Protein AF-A0A813EUU9-F1 (afdb_monomer)

InterPro domains:
  IPR001841 Zinc finger, RING-type [PF13639] (24-67)
  IPR001841 Zinc finger, RING-type [PS50089] (25-67)
  IPR001841 Zinc finger, RING-type [SM00184] (25-66)
  IPR013083 Zinc finger, RING/FYVE/PHD-type [G3DSA:3.30.40.10] (14-97)
  IPR052788 RING-type E3 ubiquitin ligase ATL [PTHR45798] (21-70)

Solvent-accessible surface area (backbone atoms only — not comparable to full-atom values): 7156 Å² total; per-residue (Å²): 141,70,74,76,56,53,65,60,57,73,69,44,57,68,43,36,20,59,81,73,69,43,53,53,18,87,81,82,71,43,78,44,51,55,78,41,63,18,36,40,45,98,85,69,51,54,26,46,49,67,53,49,52,50,42,48,74,73,72,47,56,43,42,90,86,80,60,51,68,64,71,89,60,79,80,73,81,71,82,72,73,79,81,71,83,78,88,70,85,83,73,88,74,80,80,76,77,86,86,84,80,79,89,82,86,88,132

Secondary structure (DSSP, 8-state):
--HHHHHHHHTSPEEEHHHHT--EETTTTEEPPTTSEEEE-TTS-EEEHHHHHHHHHHS-SB-TTT--B----TT--------------------------------

Mean predicted aligned error: 14.44 Å

pLDDT: mean 71.39, std 18.21, range [38.16, 93.62]

Radius of gyration: 20.43 Å; Cα contacts (8 Å, |Δi|>4): 106; chains: 1; bounding box: 40×30×73 Å

Foldseek 3Di:
DQPVVVVLLVPADWDFCLVLVDQAAPQVRHGGDSRDTFGAAPVSDTHRSVSLSCCVRPPACADPPPRHHRDSDDPPPPPPDPPDDPPDDPDDDDPDDPDDDDDDDDD

Nearest PDB structures (foldseek):
  7bvw-assembly1_A  TM=8.629E-01  e=8.176E-06  Arabidopsis thaliana
  7bvw-assembly2_B  TM=8.932E-01  e=1.755E-05  Arabidopsis thaliana
  5zc4-assembly2_D  TM=8.426E-01  e=6.568E-05  Homo sapiens
  4v3k-assembly1_F  TM=8.364E-01  e=1.410E-04  Homo sapiens
  7ojx-assembly1_A  TM=8.102E-01  e=2.634E-04  Homo sapiens

Organism: Polarella glacialis (NCBI:txid89957)

Structure (mmCIF, N/CA/C/O backbone):
data_AF-A0A813EUU9-F1
#
_entry.id   AF-A0A813EUU9-F1
#
loop_
_atom_site.group_PDB
_atom_site.id
_atom_site.type_symbol
_atom_site.label_atom_id
_atom_site.label_alt_id
_atom_site.label_comp_id
_atom_site.label_asym_id
_atom_site.label_entity_id
_atom_site.label_seq_id
_atom_site.pdbx_PDB_ins_code
_atom_site.Cartn_x
_atom_site.Cartn_y
_atom_site.Cartn_z
_atom_site.occupancy
_atom_site.B_iso_or_equiv
_atom_site.auth_seq_id
_atom_site.auth_comp_id
_atom_site.auth_asym_id
_atom_site.auth_atom_id
_atom_site.pdbx_PDB_model_num
ATOM 1 N N . GLU A 1 1 ? 14.537 4.406 -18.763 1.00 43.50 1 GLU A N 1
ATOM 2 C CA .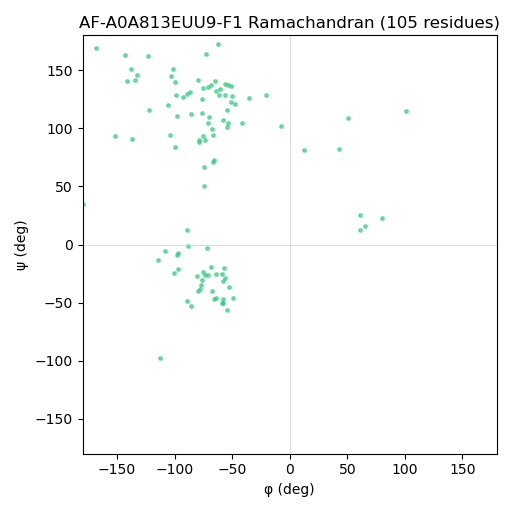 GLU A 1 1 ? 13.963 3.073 -19.055 1.00 43.50 1 GLU A CA 1
ATOM 3 C C . GLU A 1 1 ? 13.199 2.555 -17.834 1.00 43.50 1 GLU A C 1
ATOM 5 O O . GLU A 1 1 ? 13.700 2.779 -16.745 1.00 43.50 1 GLU A O 1
ATOM 10 N N . ASN A 1 2 ? 12.007 1.943 -17.982 1.00 40.53 2 ASN A N 1
ATOM 11 C CA . ASN A 1 2 ? 11.395 0.997 -17.006 1.00 40.53 2 ASN A CA 1
ATOM 12 C C . ASN A 1 2 ? 10.016 0.442 -17.464 1.00 40.53 2 ASN A C 1
ATOM 14 O O . ASN A 1 2 ? 9.120 0.203 -16.660 1.00 40.53 2 ASN A O 1
ATOM 18 N N . ALA A 1 3 ? 9.811 0.223 -18.770 1.00 48.00 3 ALA A N 1
ATOM 19 C CA . ALA A 1 3 ? 8.509 -0.209 -19.305 1.00 48.00 3 ALA A CA 1
ATOM 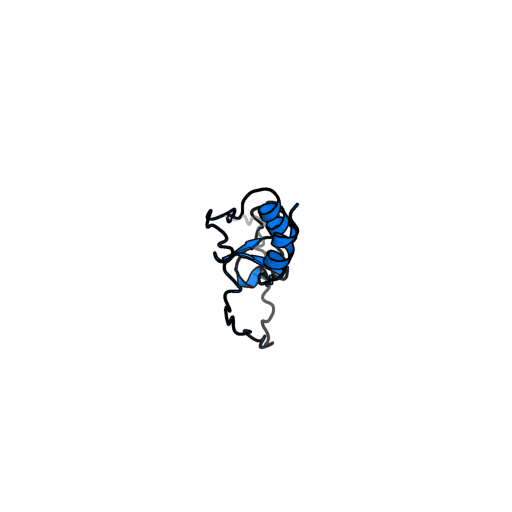20 C C . ALA A 1 3 ? 8.178 -1.695 -19.046 1.00 48.00 3 ALA A C 1
ATOM 22 O O . ALA A 1 3 ? 7.009 -2.060 -18.987 1.00 48.00 3 ALA A O 1
ATOM 23 N N . ILE A 1 4 ? 9.186 -2.551 -18.837 1.00 49.75 4 ILE A N 1
ATOM 24 C CA . ILE A 1 4 ? 8.976 -3.998 -18.630 1.00 49.75 4 ILE A CA 1
ATOM 25 C C . ILE A 1 4 ? 8.397 -4.299 -17.239 1.00 49.75 4 ILE A C 1
ATOM 27 O O . ILE A 1 4 ? 7.692 -5.288 -17.067 1.00 49.75 4 ILE A O 1
ATOM 31 N N . LEU A 1 5 ? 8.643 -3.441 -16.243 1.00 55.66 5 LEU A N 1
ATOM 32 C CA . LEU A 1 5 ? 8.138 -3.682 -14.892 1.00 55.66 5 LEU A CA 1
ATOM 33 C C . LEU A 1 5 ? 6.639 -3.370 -14.760 1.00 55.66 5 LEU A C 1
ATOM 35 O O . LEU A 1 5 ? 5.961 -4.050 -14.001 1.00 55.66 5 LEU A O 1
ATOM 39 N N . GLY A 1 6 ? 6.113 -2.405 -15.526 1.00 55.09 6 GLY A N 1
ATOM 40 C CA . GLY A 1 6 ? 4.700 -2.007 -15.463 1.00 55.09 6 GLY A CA 1
ATOM 41 C C . GLY A 1 6 ? 3.752 -3.191 -15.651 1.00 55.09 6 GLY A C 1
ATOM 42 O O . GLY A 1 6 ? 3.012 -3.526 -14.735 1.00 55.09 6 GLY A O 1
ATOM 43 N N . GLY A 1 7 ? 3.888 -3.916 -16.766 1.00 61.72 7 GLY A N 1
ATOM 44 C CA . GLY A 1 7 ? 3.011 -5.054 -17.066 1.00 61.72 7 GLY A CA 1
ATOM 45 C C . GLY A 1 7 ? 3.118 -6.228 -16.085 1.00 61.72 7 GLY A C 1
ATOM 46 O O . GLY A 1 7 ? 2.156 -6.966 -15.915 1.00 61.72 7 GLY A O 1
ATOM 47 N N . VAL A 1 8 ? 4.260 -6.398 -15.410 1.00 66.38 8 VAL A N 1
ATOM 48 C CA . VAL A 1 8 ? 4.440 -7.454 -14.396 1.00 66.38 8 VAL A CA 1
ATOM 49 C C . VAL A 1 8 ? 3.758 -7.080 -13.077 1.00 66.38 8 VAL A C 1
ATOM 51 O O . VAL A 1 8 ? 3.226 -7.952 -12.396 1.00 66.38 8 VAL A O 1
ATOM 54 N N . LEU A 1 9 ? 3.755 -5.793 -12.722 1.00 66.62 9 LEU A N 1
ATOM 55 C CA . LEU A 1 9 ? 3.107 -5.291 -11.510 1.00 66.62 9 LEU A CA 1
ATOM 56 C C . LEU A 1 9 ? 1.590 -5.182 -11.672 1.00 66.62 9 LEU A C 1
ATOM 58 O O . LEU A 1 9 ? 0.865 -5.527 -10.748 1.00 66.62 9 LEU A O 1
ATOM 62 N N . ASP A 1 10 ? 1.119 -4.775 -12.853 1.00 68.62 10 ASP A N 1
ATOM 63 C CA . ASP A 1 10 ? -0.313 -4.684 -13.166 1.00 68.62 10 ASP A CA 1
ATOM 64 C C . ASP A 1 10 ? -0.986 -6.079 -13.247 1.00 68.62 10 ASP A C 1
ATOM 66 O O . ASP A 1 10 ? -2.203 -6.192 -13.130 1.00 68.62 10 ASP A O 1
ATOM 70 N N . ALA A 1 11 ? -0.203 -7.152 -13.422 1.00 72.25 11 ALA A N 1
ATOM 71 C CA . ALA A 1 11 ? -0.675 -8.541 -13.410 1.00 72.25 11 ALA A CA 1
ATOM 72 C C . ALA A 1 11 ? -0.690 -9.182 -12.004 1.00 72.25 11 ALA A C 1
ATOM 74 O O . ALA A 1 11 ? -1.058 -10.350 -11.860 1.00 72.25 11 ALA A O 1
ATOM 75 N N . MET A 1 12 ? -0.261 -8.451 -10.970 1.00 73.06 12 MET A N 1
ATOM 76 C CA . MET A 1 12 ? -0.240 -8.931 -9.589 1.00 73.06 12 MET A CA 1
ATOM 77 C C . MET A 1 12 ? -1.645 -8.832 -8.970 1.00 73.06 12 MET A C 1
ATOM 79 O O . MET A 1 12 ? -2.364 -7.875 -9.254 1.00 73.06 12 MET A O 1
ATOM 83 N N . PRO A 1 13 ? -2.083 -9.798 -8.139 1.00 78.00 13 PRO A N 1
ATOM 84 C CA . PRO A 1 13 ? -3.435 -9.773 -7.600 1.00 78.00 13 PRO A CA 1
ATOM 85 C C . PRO A 1 13 ? -3.663 -8.564 -6.690 1.00 78.00 13 PRO A C 1
ATOM 87 O O . PRO A 1 13 ? -2.898 -8.301 -5.755 1.00 78.00 13 PRO A O 1
ATOM 90 N N . HIS A 1 14 ? -4.778 -7.887 -6.943 1.00 85.44 14 HIS A N 1
ATOM 91 C CA . HIS A 1 14 ? -5.362 -6.915 -6.035 1.00 85.44 14 HIS A CA 1
ATOM 92 C C . HIS A 1 14 ? -6.388 -7.619 -5.159 1.00 85.44 14 HIS A C 1
ATOM 94 O O . HIS A 1 14 ? -7.264 -8.338 -5.647 1.00 85.44 14 HIS A O 1
ATOM 100 N N . LEU A 1 15 ? -6.247 -7.459 -3.850 1.00 87.38 15 LEU A N 1
ATOM 101 C CA . LEU A 1 15 ? -7.168 -8.026 -2.877 1.00 87.38 15 LEU A CA 1
ATOM 102 C C . LEU A 1 15 ? -7.539 -6.948 -1.859 1.00 87.38 15 LEU A C 1
ATOM 104 O O . LEU A 1 15 ? -6.685 -6.138 -1.510 1.00 87.38 15 LEU A O 1
ATOM 108 N N . PRO A 1 16 ? -8.777 -6.947 -1.340 1.00 88.12 16 PRO A N 1
ATOM 109 C CA . PRO A 1 16 ? -9.147 -6.083 -0.230 1.00 88.12 16 PRO A CA 1
ATOM 110 C C . PRO A 1 16 ? -8.238 -6.314 0.979 1.00 88.12 16 PRO A C 1
ATOM 112 O O . PRO A 1 16 ? -7.976 -7.473 1.331 1.00 88.12 16 PRO A O 1
ATOM 115 N N . ALA A 1 17 ? -7.822 -5.246 1.660 1.00 88.38 17 ALA A N 1
ATOM 116 C CA . ALA A 1 17 ? -6.930 -5.319 2.820 1.00 88.38 17 ALA A CA 1
ATOM 117 C C . ALA A 1 17 ? -7.440 -6.299 3.901 1.00 88.38 17 ALA A C 1
ATOM 119 O O . ALA A 1 17 ? -6.671 -7.103 4.444 1.00 88.38 17 ALA A O 1
ATOM 120 N N . LYS A 1 18 ? -8.769 -6.364 4.100 1.00 87.00 18 LYS A N 1
ATOM 121 C CA . LYS A 1 18 ? -9.430 -7.315 5.016 1.00 87.00 18 LYS A CA 1
ATOM 122 C C . LYS A 1 18 ? -9.173 -8.792 4.711 1.00 87.00 18 LYS A C 1
ATOM 124 O O . LYS A 1 18 ? -9.287 -9.618 5.609 1.00 87.00 18 LYS A O 1
ATOM 129 N N . ARG A 1 19 ? -8.855 -9.155 3.462 1.00 87.00 19 ARG A N 1
ATOM 130 C CA . ARG A 1 19 ? -8.607 -10.553 3.062 1.00 87.00 19 ARG A CA 1
ATOM 131 C C . ARG A 1 19 ? -7.209 -11.041 3.417 1.00 87.00 19 ARG A C 1
ATOM 133 O O . ARG A 1 19 ? -7.030 -12.242 3.585 1.00 87.00 19 ARG A O 1
ATOM 140 N N . ILE A 1 20 ? -6.247 -10.127 3.504 1.00 85.44 20 ILE A N 1
ATOM 141 C CA . ILE A 1 20 ? -4.862 -10.425 3.887 1.00 85.44 20 ILE A CA 1
ATOM 142 C C . ILE A 1 20 ? -4.634 -10.149 5.379 1.00 85.44 20 ILE A C 1
ATOM 144 O O . ILE A 1 20 ? -3.726 -10.715 5.978 1.00 85.44 20 ILE A O 1
ATOM 148 N N . GLY A 1 21 ? -5.480 -9.321 5.998 1.00 86.88 21 GLY A N 1
ATOM 149 C CA . GLY A 1 21 ? -5.312 -8.908 7.390 1.00 86.88 21 GLY A CA 1
ATOM 150 C C . GLY A 1 21 ? -4.277 -7.795 7.554 1.00 86.88 21 GLY A C 1
ATOM 151 O O . GLY A 1 21 ? -3.709 -7.641 8.631 1.00 86.88 21 GLY A O 1
ATOM 152 N N . CYS A 1 22 ? -4.016 -7.025 6.495 1.00 85.56 22 CYS A N 1
ATOM 153 C CA . CYS A 1 22 ? -3.211 -5.810 6.580 1.00 85.56 22 CYS A CA 1
ATOM 154 C C . CYS A 1 22 ? -4.120 -4.635 6.950 1.00 85.56 22 CYS A C 1
ATOM 156 O O . CYS A 1 22 ? -5.157 -4.449 6.322 1.00 85.56 22 CYS A O 1
ATOM 158 N N . THR A 1 23 ? -3.726 -3.844 7.944 1.00 90.62 23 THR A N 1
ATOM 159 C CA . THR A 1 23 ? -4.468 -2.645 8.377 1.00 90.62 23 THR A CA 1
ATOM 160 C C . THR A 1 23 ? -3.697 -1.356 8.132 1.00 90.62 23 THR A C 1
ATOM 162 O O . THR A 1 23 ? -4.275 -0.285 8.213 1.00 90.62 23 THR A O 1
ATOM 165 N N . THR A 1 24 ? -2.400 -1.445 7.839 1.00 92.19 24 THR A N 1
ATOM 166 C CA . THR A 1 24 ? -1.527 -0.294 7.606 1.00 92.19 24 THR A CA 1
ATOM 167 C C . THR A 1 24 ? -0.554 -0.585 6.474 1.00 92.19 24 THR A C 1
ATOM 169 O O . THR A 1 24 ? -0.023 -1.692 6.336 1.00 92.19 24 THR A O 1
ATOM 172 N N . CYS A 1 25 ? -0.306 0.418 5.640 1.00 92.94 25 CYS A N 1
ATOM 173 C CA . CYS A 1 25 ? 0.671 0.329 4.571 1.00 92.94 25 CYS A CA 1
ATOM 174 C C . CYS A 1 25 ? 2.051 0.684 5.121 1.00 92.94 25 CYS A C 1
ATOM 176 O O . CYS A 1 25 ? 2.323 1.838 5.426 1.00 92.94 25 CYS A O 1
ATOM 178 N N . LEU A 1 26 ? 2.976 -0.274 5.192 1.00 90.06 26 LEU A N 1
ATOM 179 C CA . LEU A 1 26 ? 4.303 -0.028 5.783 1.00 90.06 26 LEU A CA 1
ATOM 180 C C . LEU A 1 26 ? 5.234 0.848 4.921 1.00 90.06 26 LEU A C 1
ATOM 182 O O . LEU A 1 26 ? 6.352 1.141 5.334 1.00 90.06 26 LEU A O 1
ATOM 186 N N . ILE A 1 27 ? 4.797 1.252 3.723 1.00 90.19 27 ILE A N 1
ATOM 187 C CA . ILE A 1 27 ? 5.565 2.136 2.834 1.00 90.19 27 ILE A CA 1
ATOM 188 C C . ILE A 1 27 ? 5.251 3.608 3.128 1.00 90.19 27 ILE A C 1
ATOM 190 O O . ILE A 1 27 ? 6.174 4.405 3.260 1.00 90.19 27 ILE A O 1
ATOM 194 N N . CYS A 1 28 ? 3.968 3.977 3.212 1.00 93.31 28 CYS A N 1
ATOM 195 C CA . CYS A 1 28 ? 3.541 5.344 3.544 1.00 93.31 28 CYS A CA 1
ATOM 196 C C . CYS A 1 28 ? 3.170 5.532 5.022 1.00 93.31 28 CYS A C 1
ATOM 198 O O . CYS A 1 28 ? 3.012 6.668 5.451 1.00 93.31 28 CYS A O 1
ATOM 200 N N . LEU A 1 29 ? 3.087 4.441 5.790 1.00 92.69 29 LEU A N 1
ATOM 201 C CA . LEU A 1 29 ? 2.678 4.397 7.199 1.00 92.69 29 LEU A CA 1
ATOM 202 C C . LEU A 1 29 ? 1.247 4.897 7.447 1.00 92.69 29 LEU A C 1
ATOM 204 O O . LEU A 1 29 ? 0.933 5.340 8.546 1.00 92.69 29 LEU A O 1
ATOM 208 N N . GLU A 1 30 ? 0.393 4.806 6.430 1.00 93.62 30 GLU A N 1
ATOM 209 C CA . GLU A 1 30 ? -1.005 5.231 6.485 1.00 93.62 30 GLU A CA 1
ATOM 210 C C . GLU A 1 30 ? -1.935 4.023 6.655 1.00 93.62 30 GLU A C 1
ATOM 212 O O . GLU A 1 30 ? -1.598 2.901 6.245 1.00 93.62 30 GLU A O 1
ATOM 217 N N . ASP A 1 31 ? -3.086 4.247 7.288 1.00 92.31 31 ASP A N 1
ATOM 218 C CA . ASP A 1 31 ? -4.093 3.211 7.501 1.00 92.31 31 ASP A CA 1
ATOM 219 C C . ASP A 1 31 ? -4.673 2.737 6.160 1.00 92.31 31 ASP A C 1
ATOM 221 O O . ASP A 1 31 ? -4.869 3.515 5.226 1.00 92.31 31 ASP A O 1
ATOM 225 N N . LEU A 1 32 ? -4.905 1.429 6.067 1.00 90.81 32 LEU A N 1
ATOM 226 C CA . LEU A 1 32 ? -5.527 0.777 4.923 1.00 90.81 32 LEU A CA 1
ATOM 227 C C . LEU A 1 32 ? -7.000 0.554 5.218 1.00 90.81 32 LEU A C 1
ATOM 229 O O . LEU A 1 32 ? -7.351 -0.075 6.222 1.00 90.81 32 LEU A O 1
ATOM 233 N N . ASP A 1 33 ? -7.857 0.987 4.301 1.00 91.62 33 ASP A N 1
ATOM 234 C CA . ASP A 1 33 ? -9.275 0.696 4.421 1.00 91.62 33 ASP A CA 1
ATOM 235 C C . ASP A 1 33 ? -9.519 -0.813 4.224 1.00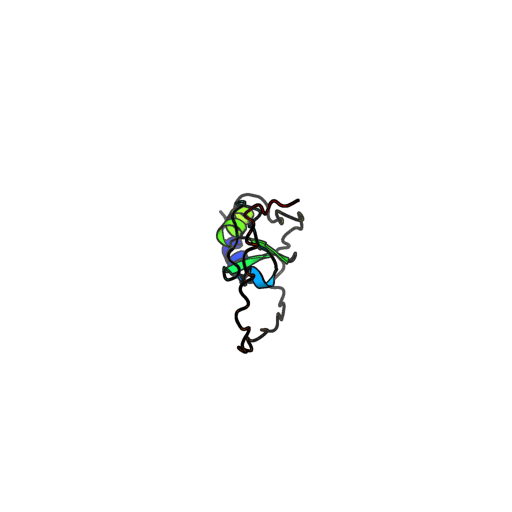 91.62 33 ASP A C 1
ATOM 237 O O . ASP A 1 33 ? -8.981 -1.425 3.297 1.00 91.62 33 ASP A O 1
ATOM 241 N N . PRO A 1 34 ? -10.373 -1.463 5.038 1.00 87.50 34 PRO A N 1
ATOM 242 C CA . PRO A 1 34 ? -10.638 -2.899 4.920 1.00 87.50 34 PRO A CA 1
ATOM 243 C C . PRO A 1 34 ? -11.136 -3.320 3.529 1.00 87.50 34 PRO A C 1
ATOM 245 O O . PRO A 1 34 ? -10.951 -4.468 3.114 1.00 87.50 34 PRO A O 1
ATOM 248 N N . GLU A 1 35 ? -11.807 -2.411 2.824 1.00 90.06 35 GLU A N 1
ATOM 249 C CA . GLU A 1 35 ? -12.345 -2.621 1.478 1.00 90.06 35 GLU A CA 1
ATOM 250 C C . GLU A 1 35 ? -11.429 -2.099 0.368 1.00 90.06 35 GLU A C 1
ATOM 252 O O . GLU A 1 35 ? -11.692 -2.378 -0.799 1.00 90.06 35 GLU A O 1
ATOM 257 N N . GLU A 1 36 ? -10.351 -1.397 0.717 1.00 89.00 36 GLU A N 1
ATOM 258 C CA . GLU A 1 36 ? -9.388 -0.874 -0.243 1.00 89.00 36 GLU A CA 1
ATOM 259 C C . GLU A 1 36 ? -8.565 -2.002 -0.865 1.00 89.00 36 GLU A C 1
ATOM 261 O O . GLU A 1 36 ? -8.096 -2.931 -0.195 1.00 89.00 36 GLU A O 1
ATOM 266 N N . GLU A 1 37 ? -8.411 -1.917 -2.183 1.00 90.75 37 GLU A N 1
ATOM 267 C CA . GLU A 1 37 ? -7.644 -2.869 -2.968 1.00 90.75 37 GLU A CA 1
ATOM 268 C C . GLU A 1 37 ? -6.145 -2.626 -2.789 1.00 90.75 37 GLU A C 1
ATOM 270 O O . GLU A 1 37 ? -5.578 -1.624 -3.234 1.00 90.75 37 GLU A O 1
ATOM 275 N N . VAL A 1 38 ? -5.482 -3.592 -2.159 1.00 91.31 38 VAL A N 1
ATOM 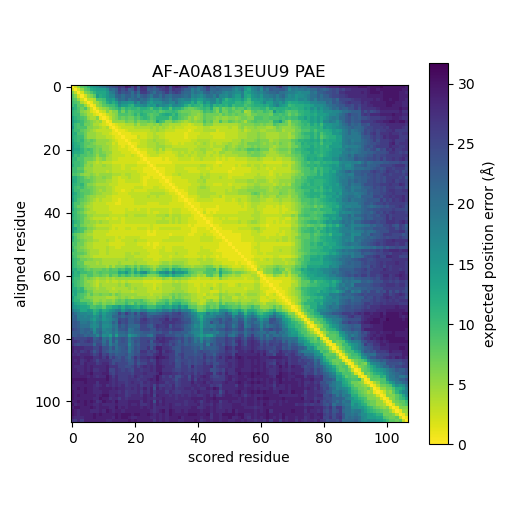276 C CA . VAL A 1 38 ? -4.035 -3.593 -1.966 1.00 91.31 38 VAL A CA 1
ATOM 277 C C . VAL A 1 38 ? -3.367 -4.551 -2.940 1.00 91.31 38 VAL A C 1
ATOM 279 O O . VAL A 1 38 ? -3.894 -5.618 -3.261 1.00 91.31 38 VAL A O 1
ATOM 282 N N . MET A 1 39 ? -2.174 -4.177 -3.400 1.00 89.38 39 MET A N 1
ATOM 283 C CA . MET A 1 39 ? -1.312 -5.072 -4.163 1.00 89.38 39 MET A CA 1
ATOM 284 C C .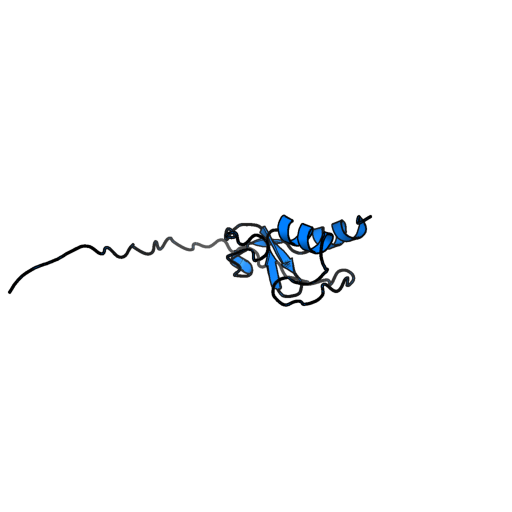 MET A 1 39 ? -0.656 -6.052 -3.199 1.00 89.38 39 MET A C 1
ATOM 286 O O . MET A 1 39 ? 0.007 -5.640 -2.243 1.00 89.38 39 MET A O 1
ATOM 290 N N . VAL A 1 40 ? -0.827 -7.344 -3.471 1.00 87.94 40 VAL A N 1
ATOM 291 C CA . VAL A 1 40 ? -0.278 -8.416 -2.640 1.00 87.94 40 VAL A CA 1
ATOM 292 C C . VAL A 1 40 ? 0.918 -9.044 -3.335 1.00 87.94 40 VAL A C 1
ATOM 294 O O . VAL A 1 40 ? 0.805 -9.595 -4.428 1.00 87.94 40 VAL A O 1
ATOM 297 N N . LEU A 1 41 ? 2.073 -8.983 -2.677 1.00 86.75 41 LEU A N 1
ATOM 298 C CA . LEU A 1 41 ? 3.296 -9.614 -3.166 1.00 86.75 41 LEU A CA 1
ATOM 299 C C . LEU A 1 41 ? 3.235 -11.146 -3.012 1.00 86.75 41 LEU A C 1
ATOM 301 O O . LEU A 1 41 ? 2.481 -11.671 -2.198 1.00 86.75 41 LEU A O 1
ATOM 305 N N . GLN A 1 42 ? 4.117 -11.876 -3.704 1.00 81.88 42 GLN A N 1
ATOM 306 C CA . GLN A 1 42 ? 4.243 -13.347 -3.601 1.00 81.88 42 GLN A CA 1
ATOM 307 C C . GLN A 1 42 ? 4.519 -13.855 -2.171 1.00 81.88 42 GLN A C 1
ATOM 309 O O . GLN A 1 42 ? 4.275 -15.015 -1.859 1.00 81.88 42 GLN A O 1
ATOM 314 N N . CYS A 1 43 ? 5.022 -12.984 -1.295 1.00 87.50 43 CYS A N 1
ATOM 315 C CA . CYS A 1 43 ? 5.243 -13.256 0.124 1.00 87.50 43 CYS A CA 1
ATOM 316 C C . CYS A 1 43 ? 4.029 -12.933 1.019 1.00 87.50 43 CYS A C 1
ATOM 318 O O . CYS A 1 43 ? 4.190 -12.862 2.234 1.00 87.50 43 CYS A O 1
ATOM 320 N N . PHE A 1 44 ? 2.847 -12.700 0.435 1.00 86.19 44 PHE A N 1
ATOM 321 C CA . PHE A 1 44 ? 1.580 -12.391 1.118 1.00 86.19 44 PHE A CA 1
ATOM 322 C C . PHE A 1 44 ? 1.523 -11.066 1.887 1.00 86.19 44 PHE A C 1
ATOM 324 O O . PHE A 1 44 ? 0.599 -10.848 2.663 1.00 86.19 44 PHE A O 1
ATOM 331 N N . HIS A 1 45 ? 2.457 -10.148 1.649 1.00 89.62 45 HIS A N 1
ATOM 332 C CA . HIS A 1 45 ? 2.373 -8.794 2.198 1.00 89.62 45 HIS A CA 1
ATOM 333 C C . HIS A 1 45 ? 1.610 -7.867 1.251 1.00 89.62 45 HIS A C 1
ATOM 335 O O . HIS A 1 45 ? 1.923 -7.809 0.058 1.00 89.62 45 HIS A O 1
ATOM 341 N N . GLY A 1 46 ? 0.628 -7.150 1.802 1.00 90.25 46 GLY A N 1
ATOM 342 C CA . GLY A 1 46 ? -0.194 -6.172 1.095 1.00 90.25 46 GLY A CA 1
ATOM 343 C C . GLY A 1 46 ? 0.268 -4.733 1.326 1.00 90.25 46 GLY A C 1
ATOM 344 O O . GLY A 1 46 ? 0.613 -4.358 2.446 1.00 90.25 46 GLY A O 1
ATOM 345 N N . PHE A 1 47 ? 0.246 -3.923 0.270 1.00 91.38 47 PHE A N 1
ATOM 346 C CA . PHE A 1 47 ? 0.503 -2.479 0.323 1.00 91.38 47 PHE A CA 1
ATOM 347 C C . PHE A 1 47 ? -0.415 -1.752 -0.660 1.00 91.38 47 PHE A C 1
ATOM 349 O O . PHE A 1 47 ? -0.917 -2.365 -1.606 1.00 91.38 47 PHE A O 1
ATOM 356 N N . HIS A 1 48 ? -0.574 -0.434 -0.515 1.00 92.12 48 HIS A N 1
ATOM 357 C CA . HIS A 1 48 ? -1.249 0.362 -1.544 1.00 92.12 48 HIS A CA 1
ATOM 358 C C . HIS A 1 48 ? -0.646 0.089 -2.920 1.00 92.12 48 HIS A C 1
ATOM 360 O O . HIS A 1 48 ? 0.580 0.095 -3.075 1.00 92.12 48 HIS A O 1
ATOM 366 N N . HIS A 1 49 ? -1.501 -0.069 -3.932 1.00 88.38 49 HIS A N 1
ATOM 367 C CA . HIS A 1 49 ? -1.080 -0.302 -5.315 1.00 88.38 49 HIS A CA 1
ATOM 368 C C . HIS A 1 49 ? -0.015 0.711 -5.774 1.00 88.38 49 HIS A C 1
ATOM 370 O O . HIS A 1 49 ? 1.034 0.344 -6.307 1.00 88.38 49 HIS A O 1
ATOM 376 N N . ARG A 1 50 ? -0.237 2.000 -5.480 1.00 88.44 50 ARG A N 1
ATOM 377 C CA . ARG A 1 50 ? 0.708 3.078 -5.796 1.00 88.44 50 ARG A CA 1
ATOM 378 C C . ARG A 1 50 ? 2.033 2.929 -5.048 1.00 88.44 50 ARG A C 1
ATOM 380 O O . ARG A 1 50 ? 3.090 3.070 -5.661 1.00 88.44 50 ARG A O 1
ATOM 387 N N . CYS A 1 51 ? 1.983 2.647 -3.748 1.00 90.88 51 CYS A N 1
ATOM 388 C CA . CYS A 1 51 ? 3.173 2.522 -2.911 1.00 90.88 51 CYS A CA 1
ATOM 389 C C . CYS A 1 51 ? 4.025 1.322 -3.323 1.00 90.88 51 CYS A C 1
ATOM 391 O O . CYS A 1 51 ? 5.227 1.481 -3.528 1.00 90.88 51 CYS A O 1
ATOM 393 N N . ALA A 1 52 ? 3.408 0.154 -3.520 1.00 87.44 52 ALA A N 1
ATOM 394 C CA . ALA A 1 52 ? 4.086 -1.036 -4.023 1.00 87.44 52 ALA A CA 1
ATOM 395 C C . ALA A 1 52 ? 4.725 -0.766 -5.388 1.00 87.44 52 ALA A C 1
ATOM 397 O O . ALA A 1 52 ? 5.921 -0.985 -5.571 1.00 87.44 52 ALA A O 1
ATOM 398 N N . ARG A 1 53 ? 3.962 -0.204 -6.335 1.00 85.44 53 ARG A N 1
ATOM 399 C CA . ARG A 1 53 ? 4.470 0.108 -7.674 1.00 85.44 53 ARG A CA 1
ATOM 400 C C . ARG A 1 53 ? 5.665 1.050 -7.631 1.00 85.44 53 ARG A C 1
ATOM 402 O O . ARG A 1 53 ? 6.673 0.798 -8.292 1.00 85.44 53 ARG A O 1
ATOM 409 N N . GLN A 1 54 ?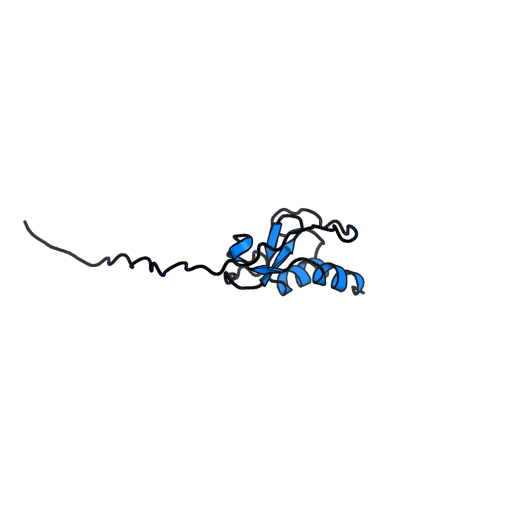 5.567 2.125 -6.856 1.00 87.00 54 GLN A N 1
ATOM 410 C CA . GLN A 1 54 ? 6.631 3.114 -6.746 1.00 87.00 54 GLN A CA 1
ATOM 411 C C . GLN A 1 54 ? 7.868 2.537 -6.053 1.00 87.00 54 GLN A C 1
ATOM 413 O O . GLN A 1 54 ? 8.983 2.765 -6.519 1.00 87.00 54 GLN A O 1
ATOM 418 N N . TRP A 1 55 ? 7.678 1.722 -5.013 1.00 87.12 55 TRP A N 1
ATOM 419 C CA . TRP A 1 55 ? 8.764 1.020 -4.337 1.00 87.12 55 TRP A CA 1
ATOM 420 C C . TRP A 1 55 ? 9.537 0.105 -5.290 1.00 87.12 55 TRP A C 1
ATOM 422 O O . TRP A 1 55 ? 10.760 0.194 -5.402 1.00 87.12 55 TRP A O 1
ATOM 432 N N . LEU A 1 56 ? 8.809 -0.728 -6.032 1.00 81.00 56 LEU A N 1
ATOM 433 C CA . LEU A 1 56 ? 9.386 -1.717 -6.939 1.00 81.00 56 LEU A CA 1
ATOM 434 C C . LEU A 1 56 ? 10.022 -1.087 -8.179 1.00 81.00 56 LEU A C 1
ATOM 436 O O . LEU A 1 56 ? 10.961 -1.653 -8.733 1.00 81.00 56 LEU A O 1
ATOM 440 N N . THR A 1 57 ? 9.547 0.093 -8.583 1.00 81.56 57 THR A N 1
ATOM 441 C CA . THR A 1 57 ? 10.119 0.856 -9.701 1.00 81.56 57 THR A CA 1
ATOM 442 C C . THR A 1 57 ? 11.377 1.627 -9.296 1.00 81.56 57 THR A C 1
ATOM 444 O O . THR A 1 57 ? 12.325 1.680 -10.076 1.00 81.56 57 THR A O 1
ATOM 447 N N . ASN A 1 58 ? 11.401 2.220 -8.096 1.00 80.69 58 ASN A N 1
ATOM 448 C CA . ASN A 1 58 ? 12.443 3.176 -7.702 1.00 80.69 58 ASN A CA 1
ATOM 449 C C . ASN A 1 58 ? 13.542 2.590 -6.811 1.00 80.69 58 ASN A C 1
ATOM 451 O O . ASN A 1 58 ? 14.634 3.150 -6.761 1.00 80.69 58 ASN A O 1
ATOM 455 N N . HIS A 1 59 ? 13.261 1.513 -6.077 1.00 75.25 59 HIS A N 1
ATOM 456 C CA . HIS A 1 59 ? 14.200 0.953 -5.109 1.00 75.25 59 HIS A CA 1
ATOM 457 C C . HIS A 1 59 ? 14.685 -0.423 -5.556 1.00 75.25 59 HIS A C 1
ATOM 459 O O . HIS A 1 59 ? 15.623 -0.543 -6.341 1.00 75.25 59 HIS A O 1
ATOM 465 N N . LYS A 1 60 ? 14.074 -1.478 -5.020 1.00 73.88 60 LYS A N 1
ATOM 466 C CA . LYS A 1 60 ? 14.477 -2.863 -5.239 1.00 73.88 60 LYS A CA 1
ATOM 467 C C . LYS A 1 60 ? 13.241 -3.711 -5.448 1.00 73.88 60 LYS A C 1
ATOM 469 O O . LYS A 1 60 ? 12.192 -3.446 -4.867 1.00 73.88 60 LYS A O 1
ATOM 474 N N . ARG A 1 61 ? 13.399 -4.790 -6.210 1.00 79.25 61 ARG A N 1
ATOM 475 C CA . ARG A 1 61 ? 12.388 -5.840 -6.374 1.00 79.25 61 ARG A CA 1
ATOM 476 C C . ARG A 1 61 ? 12.315 -6.722 -5.124 1.00 79.25 61 ARG A C 1
ATOM 478 O O . ARG A 1 61 ? 12.442 -7.928 -5.220 1.00 79.25 61 ARG A O 1
ATOM 485 N N . GLN A 1 62 ? 12.204 -6.128 -3.941 1.00 86.19 62 GLN A N 1
ATOM 486 C CA . GLN A 1 62 ? 12.211 -6.835 -2.662 1.00 86.19 62 GLN A CA 1
ATOM 487 C C . GLN A 1 62 ? 11.083 -6.307 -1.782 1.00 86.19 62 GLN A C 1
ATOM 489 O O . GLN A 1 62 ? 10.811 -5.103 -1.763 1.00 86.19 62 GLN A O 1
ATOM 494 N N . CYS A 1 63 ? 10.440 -7.207 -1.041 1.00 87.75 63 CYS A N 1
ATOM 495 C CA . CYS A 1 63 ? 9.391 -6.847 -0.098 1.00 87.75 63 CYS A CA 1
ATOM 496 C C . CYS A 1 63 ? 9.943 -5.914 1.001 1.00 87.75 63 CYS A C 1
ATOM 498 O O . CYS A 1 63 ? 10.921 -6.286 1.656 1.00 87.75 63 CYS A O 1
ATOM 500 N N . PRO A 1 64 ? 9.306 -4.756 1.264 1.00 86.62 64 PRO A N 1
ATOM 501 C CA . PRO A 1 64 ? 9.690 -3.865 2.362 1.00 86.62 64 PRO A CA 1
ATOM 502 C C . PRO A 1 64 ? 9.651 -4.533 3.744 1.00 86.62 64 PRO A C 1
ATOM 504 O O . PRO A 1 64 ? 10.446 -4.190 4.612 1.00 86.62 64 PRO A O 1
ATOM 507 N N . THR A 1 65 ? 8.748 -5.498 3.943 1.00 86.56 65 THR A N 1
ATOM 508 C CA . THR A 1 65 ? 8.511 -6.130 5.249 1.00 86.56 65 THR A CA 1
ATOM 509 C C . THR A 1 65 ? 9.466 -7.287 5.520 1.00 86.56 65 THR A C 1
ATOM 511 O O . THR A 1 65 ? 10.130 -7.324 6.552 1.00 86.56 65 THR A O 1
ATOM 514 N N . CYS A 1 66 ? 9.555 -8.247 4.597 1.00 89.12 66 CYS A N 1
ATOM 515 C CA . CYS A 1 66 ? 10.310 -9.485 4.814 1.00 89.12 66 CYS A CA 1
ATOM 516 C C . CYS A 1 66 ? 11.610 -9.580 4.009 1.00 89.12 66 CYS A C 1
ATOM 518 O O . CYS A 1 66 ? 12.371 -10.524 4.207 1.00 89.12 66 CYS A O 1
ATOM 520 N N . ARG A 1 67 ? 11.888 -8.619 3.117 1.00 87.12 67 ARG A N 1
ATOM 521 C CA . ARG A 1 67 ? 13.049 -8.615 2.206 1.00 87.12 67 ARG A CA 1
ATOM 522 C C . ARG A 1 67 ? 13.099 -9.791 1.220 1.00 87.12 67 ARG A C 1
ATOM 524 O O . ARG A 1 67 ? 14.118 -9.970 0.560 1.00 87.12 67 ARG A O 1
ATOM 531 N N . CYS A 1 68 ? 12.012 -10.556 1.068 1.00 84.31 68 CYS A N 1
ATOM 532 C CA . CYS A 1 68 ? 11.895 -11.558 0.006 1.00 84.31 68 CYS A CA 1
ATOM 533 C C . CYS A 1 68 ? 12.000 -10.890 -1.366 1.00 84.31 68 CYS A C 1
ATOM 535 O O . CYS A 1 68 ? 11.355 -9.865 -1.608 1.00 84.31 68 CYS A O 1
ATOM 537 N N . GLU A 1 69 ? 12.798 -11.476 -2.251 1.00 82.12 69 GLU A N 1
ATOM 538 C CA . GLU A 1 69 ? 12.961 -10.994 -3.616 1.00 82.12 69 GLU A CA 1
ATOM 539 C C . GLU A 1 69 ? 11.742 -11.366 -4.462 1.00 82.12 69 GLU A C 1
ATOM 541 O O . GLU A 1 69 ? 11.232 -12.483 -4.394 1.00 82.12 69 GLU A O 1
ATOM 546 N N . LEU A 1 70 ? 11.254 -10.401 -5.237 1.00 76.62 70 LEU A N 1
ATOM 547 C CA . LEU A 1 70 ? 10.249 -10.615 -6.262 1.00 76.62 70 LEU A CA 1
ATOM 548 C C . LEU A 1 70 ? 10.953 -11.207 -7.468 1.00 76.62 70 LEU A C 1
ATOM 550 O O . LEU A 1 70 ? 11.431 -10.512 -8.368 1.00 76.62 70 LEU A O 1
ATOM 554 N N . GLU A 1 71 ? 11.026 -12.520 -7.424 1.00 68.44 71 GLU A N 1
ATOM 555 C CA . GLU A 1 71 ? 11.421 -13.381 -8.510 1.00 68.44 71 GLU A CA 1
ATOM 556 C C . GLU A 1 71 ? 10.529 -13.067 -9.739 1.00 68.44 71 GLU A C 1
ATOM 558 O O . GLU A 1 71 ? 9.307 -13.247 -9.682 1.00 68.44 71 GLU A O 1
ATOM 563 N N . PRO A 1 72 ? 11.096 -12.567 -10.863 1.00 59.03 72 PRO A N 1
ATOM 564 C CA . PRO A 1 72 ? 10.364 -12.307 -12.103 1.00 59.03 72 PRO A CA 1
ATOM 565 C C . PRO A 1 72 ? 10.052 -13.634 -12.799 1.00 59.03 72 PRO A C 1
ATOM 567 O O . PRO A 1 72 ? 10.613 -13.960 -13.840 1.00 59.03 72 PRO A O 1
ATOM 570 N N . HIS A 1 73 ? 9.206 -14.451 -12.189 1.00 51.41 73 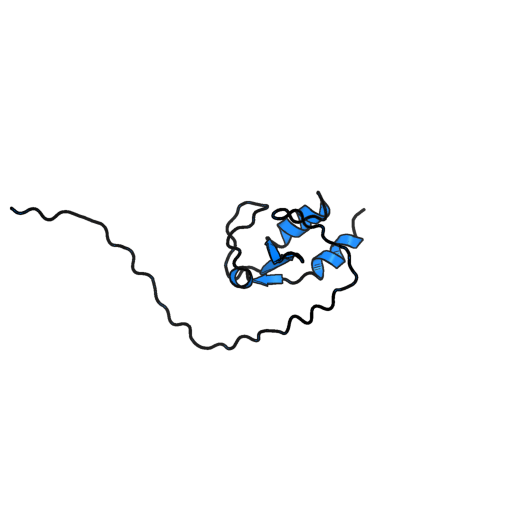HIS A N 1
ATOM 571 C CA . HIS A 1 73 ? 8.895 -15.772 -12.707 1.00 51.41 73 HIS A CA 1
ATOM 572 C C . HIS A 1 73 ? 7.596 -15.674 -13.483 1.00 51.41 73 HIS A C 1
ATOM 574 O O . HIS A 1 73 ? 6.536 -15.394 -12.923 1.00 51.41 73 HIS A O 1
ATOM 580 N N . THR A 1 74 ? 7.754 -15.819 -14.802 1.00 48.56 74 THR A N 1
ATOM 581 C CA . THR A 1 74 ? 6.748 -16.220 -15.790 1.00 48.56 74 THR A CA 1
ATOM 582 C C . THR A 1 74 ? 5.454 -16.647 -15.124 1.00 48.56 74 THR A C 1
ATOM 584 O O . THR A 1 74 ? 5.426 -17.740 -14.566 1.00 48.56 74 THR A O 1
ATOM 587 N N . ALA A 1 75 ? 4.457 -15.751 -15.148 1.00 51.88 75 ALA A N 1
ATOM 588 C CA . ALA A 1 75 ? 3.078 -15.961 -14.721 1.00 51.88 75 ALA A CA 1
ATOM 589 C C . ALA A 1 75 ? 2.906 -17.261 -13.934 1.00 51.88 75 ALA A C 1
ATOM 591 O O . ALA A 1 75 ? 2.536 -18.288 -14.505 1.00 51.88 75 ALA A O 1
ATOM 592 N N . VAL A 1 76 ? 3.237 -17.241 -12.637 1.00 46.47 76 VAL A N 1
ATOM 593 C CA . VAL A 1 76 ? 2.816 -18.336 -11.771 1.00 46.47 76 VAL A CA 1
ATOM 594 C C . VAL A 1 76 ? 1.304 -18.346 -11.902 1.00 46.47 76 VAL A C 1
ATOM 596 O O . VAL A 1 76 ? 0.628 -17.428 -11.436 1.00 46.47 76 VAL A O 1
ATOM 599 N N . SER A 1 77 ? 0.788 -19.345 -12.615 1.00 52.00 77 SER A N 1
ATOM 600 C CA . SER A 1 77 ? -0.621 -19.679 -12.700 1.00 52.00 77 SER A CA 1
ATOM 601 C C . SER A 1 77 ? -1.036 -20.153 -11.318 1.00 52.00 77 SER A C 1
ATOM 603 O O . SER A 1 77 ? -1.221 -21.343 -11.065 1.00 52.00 77 SER A O 1
ATOM 605 N N . VAL A 1 78 ? -1.106 -19.208 -10.383 1.00 47.50 78 VAL A N 1
ATOM 606 C CA . VAL A 1 78 ? -1.810 -19.399 -9.139 1.00 47.50 78 VAL A CA 1
ATOM 607 C C . VAL A 1 78 ? -3.269 -19.493 -9.544 1.00 47.50 78 VAL A C 1
ATOM 609 O O . VAL A 1 78 ? -3.932 -18.501 -9.838 1.00 47.50 78 VAL A O 1
ATOM 612 N N . ALA A 1 79 ? -3.766 -20.724 -9.630 1.00 52.84 79 ALA A N 1
ATOM 613 C CA . ALA A 1 79 ? -5.189 -20.990 -9.581 1.00 52.84 79 ALA A CA 1
ATOM 614 C C . ALA A 1 79 ? -5.670 -20.597 -8.176 1.00 52.84 79 ALA A C 1
ATOM 616 O O . ALA A 1 79 ? -5.913 -21.442 -7.319 1.00 52.84 79 ALA A O 1
ATOM 617 N N . TRP A 1 80 ? -5.736 -19.291 -7.909 1.00 47.75 80 TRP A N 1
ATOM 618 C CA . TRP A 1 80 ? -6.402 -18.761 -6.735 1.00 47.75 80 TRP A CA 1
ATOM 619 C C . TRP A 1 80 ? -7.882 -18.794 -7.066 1.00 47.75 80 TRP A C 1
ATOM 621 O O . TRP A 1 80 ? -8.425 -17.886 -7.691 1.00 47.75 80 TRP A O 1
ATOM 631 N N . THR A 1 81 ? -8.515 -19.916 -6.738 1.00 47.28 81 THR A N 1
ATOM 632 C CA . THR A 1 81 ? -9.953 -20.085 -6.889 1.00 47.28 81 THR A CA 1
ATOM 633 C C . THR A 1 81 ? -10.652 -18.910 -6.224 1.00 47.28 81 THR A C 1
ATOM 635 O O . THR A 1 81 ? -10.454 -18.650 -5.032 1.00 47.28 81 THR A O 1
ATOM 638 N N . THR A 1 82 ? -11.452 -18.204 -7.016 1.00 51.19 82 THR A N 1
ATOM 639 C CA . THR A 1 82 ? -12.474 -17.267 -6.578 1.00 51.19 82 THR A CA 1
ATOM 640 C C . THR A 1 82 ? -13.203 -17.869 -5.379 1.00 51.19 82 THR A C 1
ATOM 642 O O . THR A 1 82 ? -14.004 -18.785 -5.530 1.00 51.19 82 THR A O 1
ATOM 645 N N . VAL A 1 83 ? -12.925 -17.388 -4.165 1.00 55.16 83 VAL A N 1
ATOM 646 C CA . VAL A 1 83 ? -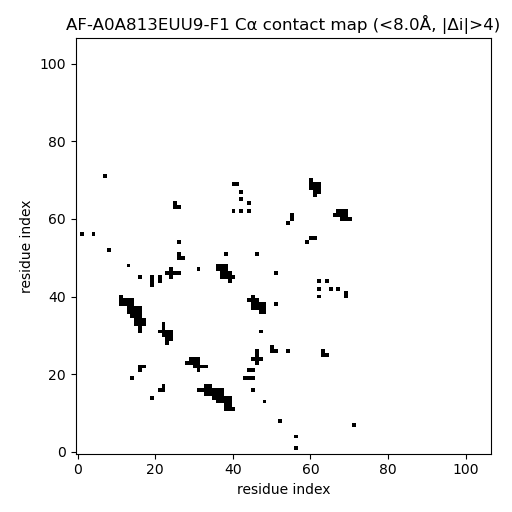13.903 -17.527 -3.082 1.00 55.16 83 VAL A CA 1
ATOM 647 C C . VAL A 1 83 ? -14.992 -16.522 -3.405 1.00 55.16 83 VAL A C 1
ATOM 649 O O . VAL A 1 83 ? -14.894 -15.331 -3.119 1.00 55.16 83 VAL A O 1
ATOM 652 N N . GLU A 1 84 ? -15.969 -17.014 -4.153 1.00 51.78 84 GLU A N 1
ATOM 653 C CA . GLU A 1 84 ? -17.182 -16.306 -4.506 1.00 51.78 84 GLU A CA 1
ATOM 654 C C . GLU A 1 84 ? -17.870 -15.864 -3.216 1.00 51.78 84 GLU A C 1
ATOM 656 O O . GLU A 1 84 ? -18.078 -16.649 -2.286 1.00 51.78 84 GLU A O 1
ATOM 661 N N . ASN A 1 85 ? -18.198 -14.576 -3.158 1.00 54.34 85 ASN A N 1
ATOM 662 C CA . ASN A 1 85 ? -19.020 -13.998 -2.112 1.00 54.34 85 ASN A CA 1
ATOM 663 C C . ASN A 1 85 ? -20.341 -14.775 -2.013 1.00 54.34 85 ASN A C 1
ATOM 665 O O . ASN A 1 85 ? -21.270 -14.535 -2.782 1.00 54.34 85 ASN A O 1
ATOM 669 N N . LYS A 1 86 ? -20.484 -15.623 -0.992 1.00 38.16 86 LYS A N 1
ATOM 670 C CA . LYS A 1 86 ? -21.801 -15.860 -0.403 1.00 38.16 86 LYS A CA 1
ATOM 671 C C . LYS A 1 86 ? -22.148 -14.646 0.446 1.00 38.16 86 LYS A C 1
ATOM 673 O O . LYS A 1 86 ? -21.776 -14.542 1.611 1.00 38.16 86 LYS A O 1
ATOM 678 N N . THR A 1 87 ? -22.862 -13.712 -0.166 1.00 50.19 87 THR A N 1
ATOM 679 C CA . THR A 1 87 ? -23.684 -12.729 0.532 1.00 50.19 87 THR A CA 1
ATOM 680 C C . THR A 1 87 ? -24.665 -13.460 1.452 1.00 50.19 87 THR A C 1
ATOM 682 O O . THR A 1 87 ? -25.679 -13.994 1.016 1.00 50.19 87 THR A O 1
ATOM 685 N N . ALA A 1 88 ? -24.360 -13.506 2.747 1.00 45.81 88 ALA A N 1
ATOM 686 C CA . ALA A 1 88 ? -25.321 -13.872 3.781 1.00 45.81 88 ALA A CA 1
ATOM 687 C C . ALA A 1 88 ? -24.944 -13.192 5.105 1.00 45.81 88 ALA A C 1
ATOM 689 O O . ALA A 1 88 ? -24.144 -13.699 5.883 1.00 45.81 88 ALA A O 1
ATOM 690 N N . ALA A 1 89 ? -25.545 -12.022 5.327 1.00 49.81 89 ALA A N 1
ATOM 691 C CA . ALA A 1 89 ? -25.923 -11.495 6.636 1.00 49.81 89 ALA A CA 1
ATOM 692 C C . ALA A 1 89 ? -24.908 -11.660 7.790 1.00 49.81 89 ALA A C 1
ATOM 694 O O . ALA A 1 89 ? -25.103 -12.485 8.687 1.00 49.81 89 ALA A O 1
ATOM 695 N N . LEU A 1 90 ? -23.915 -10.767 7.875 1.00 46.38 90 LEU A N 1
ATOM 696 C CA . LEU A 1 90 ? -23.315 -10.435 9.170 1.00 46.38 90 LEU A CA 1
ATOM 697 C C . LEU A 1 90 ? -23.913 -9.125 9.687 1.00 46.38 90 LEU A C 1
ATOM 699 O O . LEU A 1 90 ? -23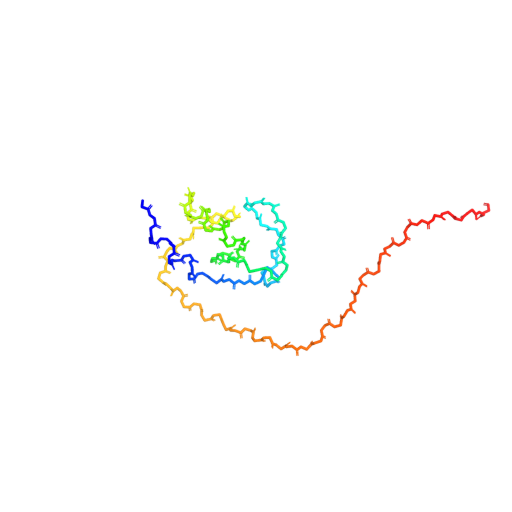.414 -8.028 9.469 1.00 46.38 90 LEU A O 1
ATOM 703 N N . LYS A 1 91 ? -25.068 -9.312 10.325 1.00 44.81 91 LYS A N 1
ATOM 704 C CA . LYS A 1 91 ? -25.658 -8.485 11.378 1.00 44.81 91 LYS A CA 1
ATOM 705 C C . LYS A 1 91 ? -24.637 -7.592 12.101 1.00 44.81 91 LYS A C 1
ATOM 707 O O . LYS A 1 91 ? -23.639 -8.082 12.624 1.00 44.81 91 LYS A O 1
ATOM 712 N N . LYS A 1 92 ? -24.976 -6.300 12.169 1.00 46.38 92 LYS A N 1
ATOM 713 C CA . LYS A 1 92 ? -24.488 -5.317 13.143 1.00 46.38 92 LYS A CA 1
ATOM 714 C C . LYS A 1 92 ? -24.285 -5.968 14.513 1.00 46.38 92 LYS A C 1
ATOM 716 O O . LYS A 1 92 ? -25.234 -6.486 15.096 1.00 46.38 92 LYS A O 1
ATOM 721 N N . SER A 1 93 ? -23.090 -5.829 15.059 1.00 45.88 93 SER A N 1
ATOM 722 C CA . SER A 1 93 ? -22.921 -5.697 16.500 1.00 45.88 93 SER A CA 1
ATOM 723 C C . SER A 1 93 ? -21.901 -4.592 16.722 1.00 45.88 93 SER A C 1
ATOM 725 O O . SER A 1 93 ? -20.696 -4.829 16.690 1.00 45.88 93 SER A O 1
ATOM 727 N N . GLU A 1 94 ? -22.421 -3.371 16.848 1.00 47.22 94 GLU A N 1
ATOM 728 C CA . GLU A 1 94 ? -21.725 -2.240 17.457 1.00 47.22 94 GLU A CA 1
ATOM 729 C C . GLU A 1 94 ? -21.113 -2.706 18.790 1.00 47.22 94 GLU A C 1
ATOM 731 O O . GLU A 1 94 ? -21.860 -3.173 19.654 1.00 47.22 94 GLU A O 1
ATOM 736 N N . PRO A 1 95 ? -19.788 -2.624 18.999 1.00 48.75 95 PRO A N 1
ATOM 737 C CA . PRO A 1 95 ? -19.263 -2.681 20.349 1.00 48.75 95 PRO A CA 1
ATOM 738 C C . PRO A 1 95 ? -19.660 -1.378 21.047 1.00 48.75 95 PRO A C 1
ATOM 740 O O . PRO A 1 95 ? -19.186 -0.296 20.699 1.00 48.75 95 PRO A O 1
ATOM 743 N N . ALA A 1 96 ? -20.589 -1.498 21.996 1.00 50.31 96 ALA A N 1
ATOM 744 C CA . ALA A 1 96 ? -20.976 -0.431 22.903 1.00 50.31 96 ALA A CA 1
ATOM 745 C C . ALA A 1 96 ? -19.722 0.176 23.548 1.00 50.31 96 ALA A C 1
ATOM 747 O O . ALA A 1 96 ? -18.873 -0.543 24.080 1.00 50.31 96 ALA A O 1
ATOM 748 N N . ALA A 1 97 ? -19.609 1.500 23.467 1.00 54.22 97 ALA A N 1
ATOM 749 C CA . ALA A 1 97 ? -18.578 2.263 24.146 1.00 54.22 97 ALA A CA 1
ATOM 750 C C . ALA A 1 97 ? -18.573 1.930 25.653 1.00 54.22 97 ALA A C 1
ATOM 752 O O . ALA A 1 97 ? -19.649 1.847 26.251 1.00 54.22 97 ALA A O 1
ATOM 753 N N . PRO A 1 98 ? -17.407 1.751 26.295 1.00 47.28 98 PRO A N 1
ATOM 754 C CA . PRO A 1 98 ? -17.346 1.734 27.747 1.00 47.28 98 PRO A CA 1
ATOM 755 C C . PRO A 1 98 ? -17.588 3.156 28.269 1.00 47.28 98 PRO A C 1
ATOM 757 O O . PRO A 1 98 ? -16.731 4.033 28.169 1.00 47.28 98 PRO A O 1
ATOM 760 N N . ASP A 1 99 ? -18.791 3.364 28.798 1.00 55.03 99 ASP A N 1
ATOM 761 C CA . ASP A 1 99 ? -19.219 4.553 29.529 1.00 55.03 99 ASP A CA 1
ATOM 762 C C . ASP A 1 99 ? -18.435 4.630 30.854 1.00 55.03 99 ASP A C 1
ATOM 764 O O . ASP A 1 99 ? -18.748 3.956 31.836 1.00 55.03 99 ASP A O 1
ATOM 768 N N . PHE A 1 100 ? -17.328 5.374 30.853 1.00 52.38 100 PHE A N 1
ATOM 769 C CA . PHE A 1 100 ? -16.576 5.712 32.059 1.00 52.38 100 PHE A CA 1
ATOM 770 C C . PHE A 1 100 ? -16.852 7.166 32.440 1.00 52.38 100 PHE A C 1
ATOM 772 O O . PHE A 1 100 ? -16.153 8.063 31.973 1.00 52.38 100 PHE A O 1
ATOM 779 N N . ALA A 1 101 ? -17.821 7.386 33.332 1.00 49.56 101 ALA A N 1
ATOM 780 C CA . ALA A 1 101 ? -17.859 8.499 34.291 1.00 49.56 101 ALA A CA 1
ATOM 781 C C . ALA A 1 101 ? -18.969 8.254 35.349 1.00 49.56 101 ALA A C 1
ATOM 783 O O . ALA A 1 101 ? -19.819 7.391 35.162 1.00 49.56 101 ALA A O 1
ATOM 784 N N . PRO A 1 102 ? -19.048 9.032 36.442 1.00 49.25 102 PRO A N 1
ATOM 785 C CA . PRO A 1 102 ? -18.146 9.023 37.590 1.00 49.25 102 PRO A CA 1
ATOM 786 C C . PRO A 1 102 ? -18.903 8.769 38.919 1.00 49.25 102 PRO A C 1
ATOM 788 O O . PRO A 1 102 ? -20.101 8.985 39.018 1.00 49.25 102 PRO A O 1
ATOM 791 N N . GLY A 1 103 ? -18.164 8.371 39.963 1.00 50.41 103 GLY A N 1
ATOM 792 C CA . GLY A 1 103 ? -18.433 8.666 41.382 1.00 50.41 103 GLY A CA 1
ATOM 793 C C . GLY A 1 103 ? -19.828 8.401 41.971 1.00 50.41 103 GLY A C 1
ATOM 794 O O . GLY A 1 103 ? -20.730 9.223 41.845 1.00 50.41 103 GLY A O 1
ATOM 795 N N . ILE A 1 104 ? -19.932 7.370 42.817 1.00 63.16 104 ILE A N 1
ATOM 796 C CA . ILE A 1 104 ? -20.911 7.349 43.911 1.00 63.16 104 ILE A CA 1
ATOM 797 C C . ILE A 1 104 ? -20.170 7.167 45.241 1.00 63.16 104 ILE A C 1
ATOM 799 O O . ILE A 1 104 ? -19.487 6.173 45.474 1.00 63.16 104 ILE A O 1
ATOM 803 N N . HIS A 1 105 ? -20.284 8.215 46.060 1.00 54.34 105 HIS A N 1
ATOM 804 C CA . HIS A 1 105 ? -20.010 8.261 47.494 1.00 54.34 105 HIS A CA 1
ATOM 805 C C . HIS A 1 105 ? -20.940 7.317 48.279 1.00 54.34 105 HIS A C 1
ATOM 807 O O . HIS A 1 105 ? -21.936 6.852 47.741 1.00 54.34 105 HIS A O 1
ATOM 813 N N . HIS A 1 106 ? -20.645 7.179 49.578 1.00 55.22 106 HIS A N 1
ATOM 814 C CA . HIS A 1 106 ? -21.334 6.449 50.661 1.00 55.22 106 HIS A CA 1
ATOM 815 C C . HIS A 1 106 ? -20.646 5.102 50.959 1.00 55.22 106 HIS A C 1
ATOM 817 O O . HIS A 1 106 ? -20.590 4.233 50.099 1.00 55.22 106 HIS A O 1
ATOM 823 N N . LEU A 1 107 ? -20.056 4.872 52.135 1.00 53.94 107 LEU A N 1
ATOM 824 C CA . LEU A 1 107 ? -20.279 5.431 53.475 1.00 53.94 107 LEU A CA 1
ATOM 825 C C . LEU A 1 107 ? -18.944 5.735 54.175 1.00 53.94 107 LEU A C 1
ATOM 827 O O . LEU A 1 107 ? -18.005 4.929 53.996 1.00 53.94 107 LEU A O 1
#

Sequence (107 aa):
ENAILGGVLDAMPHLPAKRIGCTTCLICLEDLDPEEEVMVLQCFHGFHHRCARQWLTNHKRQCPTCRCELEPHTAVSVAWTTVENKTAALKKSEPAAPDFAPGIHHL